Protein AF-A0A6M3KJK6-F1 (afdb_monomer)

Sequence (84 aa):
MKGKINEYGNLEFLRKGIFKQQLCPFNGDGEFSCGDWCSLFGEPVISKWMGSPSPDSENPDWNLRICQNRVLYFDEFTDERKSK

pLDDT: mean 82.02, std 14.37, range [41.5, 95.38]

Nearest PDB structures (foldseek):
  6x0k-assembly1_D  TM=3.784E-01  e=8.765E-01  Aspergillus fumigatus Af293
  6x0h-assembly1_C  TM=3.882E-01  e=1.177E+00  Aspergillus fumigatus Af293
  7jvk-assembly1_C  TM=3.903E-01  e=1.177E+00  Aspergillus fumigatus Af293
  6x0h-assembly1_B  TM=3.890E-01  e=1.780E+00  Aspergillus fumigatus Af293
  6x0k-assembly1_A  TM=3.626E-01  e=2.254E+00  Aspergillus fumigatus Af293

Organism: NCBI:txid1070528

Structure (mmCIF, N/CA/C/O backbone):
data_AF-A0A6M3KJK6-F1
#
_entry.id   AF-A0A6M3KJK6-F1
#
loop_
_atom_site.group_PDB
_atom_site.id
_atom_site.type_symbol
_atom_site.label_atom_id
_atom_site.label_alt_id
_atom_site.label_comp_id
_atom_site.label_asym_id
_atom_site.label_entity_id
_atom_site.label_seq_id
_atom_site.pdbx_PDB_ins_code
_atom_site.Cartn_x
_atom_site.Cartn_y
_atom_site.Cartn_z
_atom_site.occupancy
_atom_site.B_iso_or_equiv
_atom_site.auth_seq_id
_atom_site.auth_comp_id
_atom_site.auth_asym_id
_atom_site.auth_atom_id
_atom_site.pdbx_PDB_model_num
ATOM 1 N N . MET A 1 1 ? -11.723 -5.229 2.638 1.00 85.25 1 MET A N 1
ATOM 2 C CA . MET A 1 1 ? -10.346 -5.213 3.202 1.00 85.25 1 MET A CA 1
ATOM 3 C C . MET A 1 1 ? -9.953 -3.779 3.543 1.00 85.25 1 MET A C 1
ATOM 5 O O . MET A 1 1 ? -10.358 -2.898 2.801 1.00 85.25 1 MET A O 1
ATOM 9 N N . LYS A 1 2 ? -9.150 -3.527 4.593 1.00 91.81 2 LYS A N 1
ATOM 10 C CA . LYS A 1 2 ? -8.594 -2.182 4.853 1.00 91.81 2 LYS A CA 1
ATOM 11 C C . LYS A 1 2 ? -7.215 -2.016 4.213 1.00 91.81 2 LYS A C 1
ATOM 13 O O . LYS A 1 2 ? -6.329 -2.842 4.467 1.00 91.81 2 LYS A O 1
ATOM 18 N N . GLY A 1 3 ? -7.055 -0.981 3.397 1.00 94.12 3 GLY A N 1
ATOM 19 C CA . GLY A 1 3 ? -5.807 -0.636 2.715 1.00 94.12 3 GLY A CA 1
ATOM 20 C C . GLY A 1 3 ? -5.270 0.722 3.150 1.00 94.12 3 GLY A C 1
ATOM 21 O O . GLY A 1 3 ? -6.021 1.573 3.620 1.00 94.12 3 GLY A O 1
ATOM 22 N N . LYS A 1 4 ? -3.962 0.923 3.009 1.00 94.81 4 LYS A N 1
ATOM 23 C CA . LYS A 1 4 ? -3.317 2.201 3.295 1.00 94.81 4 LYS A CA 1
ATOM 24 C C . LYS A 1 4 ? -2.117 2.429 2.381 1.00 94.81 4 LYS A C 1
ATOM 26 O O . LYS A 1 4 ? -1.399 1.476 2.087 1.00 94.81 4 LYS A O 1
ATOM 31 N N . ILE A 1 5 ? -1.877 3.674 1.980 1.00 95.38 5 ILE A N 1
ATOM 32 C CA . ILE A 1 5 ? -0.564 4.133 1.511 1.00 95.38 5 ILE A CA 1
ATOM 33 C C . ILE A 1 5 ? 0.052 4.940 2.649 1.00 95.38 5 ILE A C 1
ATOM 35 O O . ILE A 1 5 ? -0.550 5.911 3.101 1.00 95.38 5 ILE A O 1
ATOM 39 N N . ASN A 1 6 ? 1.199 4.500 3.163 1.00 94.38 6 ASN A N 1
ATOM 40 C CA . ASN A 1 6 ? 1.864 5.193 4.264 1.00 94.38 6 ASN A CA 1
ATOM 41 C C . ASN A 1 6 ? 2.571 6.475 3.792 1.00 94.38 6 ASN A C 1
ATOM 43 O O . ASN A 1 6 ? 2.689 6.732 2.595 1.00 94.38 6 ASN A O 1
ATOM 47 N N . GLU A 1 7 ? 3.065 7.281 4.732 1.00 94.69 7 GLU A N 1
ATOM 48 C CA . GLU A 1 7 ? 3.723 8.567 4.439 1.00 94.69 7 GLU A CA 1
ATOM 49 C C . GLU A 1 7 ? 4.952 8.465 3.516 1.00 94.69 7 GLU A C 1
ATOM 51 O O . GLU A 1 7 ? 5.342 9.449 2.887 1.00 94.69 7 GLU A O 1
ATOM 56 N N . TYR A 1 8 ? 5.548 7.275 3.412 1.00 92.81 8 TYR A N 1
ATOM 57 C CA . TYR A 1 8 ? 6.676 6.979 2.529 1.00 92.81 8 TYR A CA 1
ATOM 58 C C . TYR A 1 8 ? 6.243 6.455 1.154 1.00 92.81 8 TYR A C 1
ATOM 60 O O . TYR A 1 8 ? 7.098 6.071 0.361 1.00 92.81 8 TYR A O 1
ATOM 68 N N . GLY A 1 9 ? 4.938 6.371 0.891 1.00 92.62 9 GLY A N 1
ATOM 69 C CA . GLY A 1 9 ? 4.393 5.872 -0.366 1.00 92.62 9 GLY A CA 1
ATOM 70 C C . GLY A 1 9 ? 4.269 4.350 -0.455 1.00 92.62 9 GLY A C 1
ATOM 71 O O . GLY A 1 9 ? 3.942 3.844 -1.525 1.00 92.62 9 GLY A O 1
ATOM 72 N N . ASN A 1 10 ? 4.498 3.587 0.625 1.00 93.81 10 ASN A N 1
ATOM 73 C CA . ASN A 1 10 ? 4.346 2.125 0.594 1.00 93.81 10 ASN A CA 1
ATOM 74 C C . ASN A 1 10 ? 2.882 1.707 0.767 1.00 93.81 10 ASN A C 1
ATOM 76 O O . ASN A 1 10 ? 2.171 2.231 1.623 1.00 93.81 10 ASN A O 1
ATOM 80 N N . LEU A 1 11 ? 2.478 0.665 0.044 1.00 94.06 11 LEU A N 1
ATOM 81 C CA . LEU A 1 11 ? 1.181 0.017 0.188 1.00 94.06 11 LEU A CA 1
ATOM 82 C C . LEU A 1 11 ? 1.167 -0.963 1.364 1.00 94.06 11 LEU A C 1
ATOM 84 O O . LEU A 1 11 ? 1.986 -1.880 1.443 1.00 94.06 11 LEU A O 1
ATOM 88 N N . GLU A 1 12 ? 0.174 -0.831 2.236 1.00 95.31 12 GLU A N 1
ATOM 89 C CA . GLU A 1 1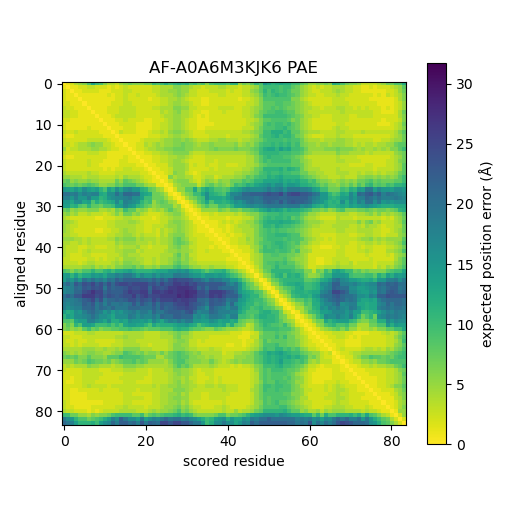2 ? -0.038 -1.674 3.408 1.00 95.31 12 GLU A CA 1
ATOM 90 C C . GLU A 1 12 ? -1.473 -2.208 3.459 1.00 95.31 12 GLU A C 1
ATOM 92 O O . GLU A 1 12 ? -2.431 -1.497 3.156 1.00 95.31 12 GLU A O 1
ATOM 97 N N . PHE A 1 13 ? -1.644 -3.461 3.895 1.00 94.00 13 PHE A N 1
ATOM 98 C CA . PHE A 1 13 ? -2.965 -4.051 4.151 1.00 94.00 13 PHE A CA 1
ATOM 99 C C . PHE A 1 13 ? -3.098 -4.461 5.606 1.00 94.00 13 PHE A C 1
ATOM 101 O O . PHE A 1 13 ? -2.177 -5.057 6.173 1.00 94.00 13 PHE A O 1
ATOM 108 N N . LEU A 1 14 ? -4.279 -4.258 6.183 1.00 94.00 14 LEU A N 1
ATOM 109 C CA . LEU A 1 14 ? -4.585 -4.797 7.501 1.00 94.00 14 LEU A CA 1
ATOM 110 C C . LEU A 1 14 ? -4.731 -6.325 7.421 1.00 94.00 14 LEU A C 1
ATOM 112 O O . LEU A 1 14 ? -5.664 -6.851 6.812 1.00 94.00 14 LEU A O 1
ATOM 116 N N . ARG A 1 15 ? -3.816 -7.058 8.063 1.00 90.62 15 ARG A N 1
ATOM 117 C CA . ARG A 1 15 ? -3.863 -8.522 8.190 1.00 90.62 15 ARG A CA 1
ATOM 118 C C . ARG A 1 15 ? -3.656 -8.923 9.643 1.00 90.62 15 ARG A C 1
ATOM 120 O O . ARG A 1 15 ? -2.626 -8.610 1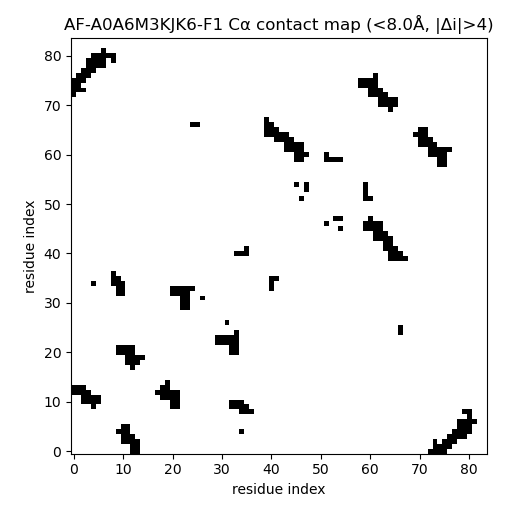0.231 1.00 90.62 15 ARG A O 1
ATOM 127 N N . LYS A 1 16 ? -4.611 -9.671 10.207 1.00 91.50 16 LYS A N 1
ATOM 128 C CA . LYS A 1 16 ? -4.591 -10.106 11.619 1.00 91.50 16 LYS A CA 1
ATOM 129 C C . LYS A 1 16 ? -4.404 -8.931 12.601 1.00 91.50 16 LYS A C 1
ATOM 131 O O . LYS A 1 16 ? -3.632 -9.034 13.545 1.00 91.50 16 LYS A O 1
ATOM 136 N N . GLY A 1 17 ? -5.077 -7.807 12.339 1.00 91.81 17 GLY A N 1
ATO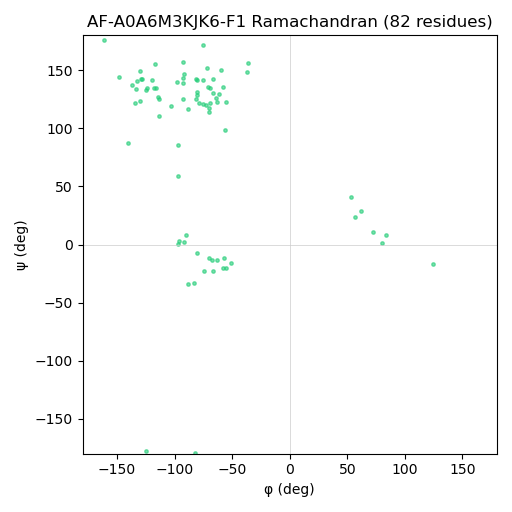M 137 C CA . GLY A 1 17 ? -5.045 -6.614 13.195 1.00 91.81 17 GLY A CA 1
ATOM 138 C C . GLY A 1 17 ? -3.815 -5.712 13.040 1.00 91.81 17 GLY A C 1
ATOM 139 O O . GLY A 1 17 ? -3.738 -4.701 13.723 1.00 91.81 17 GLY A O 1
ATOM 140 N N . ILE A 1 18 ? -2.876 -6.038 12.145 1.00 93.75 18 ILE A N 1
ATOM 141 C CA . ILE A 1 18 ? -1.652 -5.253 11.923 1.00 93.75 18 ILE A CA 1
ATOM 142 C C . ILE A 1 18 ? -1.567 -4.854 10.450 1.00 93.75 18 ILE A C 1
ATOM 144 O O . ILE A 1 18 ? -1.801 -5.687 9.568 1.00 93.75 18 ILE A O 1
ATOM 148 N N . PHE A 1 19 ? -1.241 -3.590 10.175 1.00 93.50 19 PHE A N 1
ATOM 149 C CA . PHE A 1 19 ? -0.919 -3.150 8.821 1.00 93.50 19 PHE A CA 1
ATOM 150 C C . PHE A 1 19 ? 0.413 -3.756 8.393 1.00 93.50 19 PHE A C 1
ATOM 152 O O . PHE A 1 19 ? 1.431 -3.616 9.066 1.00 93.50 19 PHE A O 1
ATOM 159 N N . LYS A 1 20 ? 0.382 -4.499 7.290 1.00 93.75 20 LYS A N 1
ATOM 160 C CA . LYS A 1 20 ? 1.559 -5.144 6.720 1.00 93.75 20 LYS A CA 1
ATOM 161 C C . LYS A 1 20 ? 1.881 -4.533 5.375 1.00 93.75 20 LYS A C 1
ATOM 163 O O . LYS A 1 20 ? 1.040 -4.570 4.474 1.00 93.75 20 LYS A O 1
ATOM 168 N N . GLN A 1 21 ? 3.117 -4.075 5.238 1.00 93.06 21 GLN A N 1
ATOM 169 C CA . GLN A 1 21 ? 3.682 -3.632 3.974 1.00 93.06 21 GLN A CA 1
ATOM 170 C C . GLN A 1 21 ? 3.634 -4.745 2.934 1.00 93.06 21 GLN A C 1
ATOM 172 O O . GLN A 1 21 ? 3.909 -5.914 3.220 1.00 93.06 21 GLN A O 1
ATOM 177 N N . GLN A 1 22 ? 3.222 -4.373 1.731 1.00 91.06 22 GLN A N 1
ATOM 178 C CA . GLN A 1 22 ? 3.160 -5.262 0.590 1.00 91.06 22 GLN A CA 1
ATOM 179 C C . GLN A 1 22 ? 4.449 -5.166 -0.202 1.00 91.06 22 GLN A C 1
ATOM 181 O O . GLN A 1 22 ? 5.003 -4.088 -0.402 1.00 91.06 22 GLN A O 1
ATOM 186 N N . LEU A 1 23 ? 4.914 -6.320 -0.653 1.00 89.50 23 LEU A N 1
ATOM 187 C CA . LEU A 1 23 ? 6.134 -6.440 -1.434 1.00 89.50 23 LEU A CA 1
ATOM 188 C C . LEU A 1 23 ? 5.805 -6.379 -2.924 1.00 89.50 23 LEU A C 1
ATOM 190 O O . LEU A 1 23 ? 4.674 -6.644 -3.346 1.00 89.50 23 LEU A O 1
ATOM 194 N N . CYS A 1 24 ? 6.799 -6.010 -3.722 1.00 85.69 24 CYS A N 1
ATOM 195 C CA . CYS A 1 24 ? 6.680 -5.942 -5.164 1.00 85.69 24 CYS A CA 1
ATOM 196 C C . CYS A 1 24 ? 6.411 -7.348 -5.730 1.00 85.69 24 CYS A C 1
ATOM 198 O O . CYS A 1 24 ? 7.235 -8.243 -5.549 1.00 85.69 24 CYS A O 1
ATOM 200 N N . PRO A 1 25 ? 5.307 -7.569 -6.468 1.00 76.38 25 PRO A N 1
ATOM 201 C CA . PRO A 1 25 ? 4.987 -8.887 -7.016 1.00 76.38 25 PRO A CA 1
ATOM 202 C C . PRO A 1 25 ? 5.928 -9.330 -8.151 1.00 76.38 25 PRO A C 1
ATOM 204 O O . PRO A 1 25 ? 5.860 -10.485 -8.562 1.00 76.38 25 PRO A O 1
ATOM 207 N N . PHE A 1 26 ? 6.763 -8.430 -8.686 1.00 74.81 26 PHE A N 1
ATOM 208 C CA . PHE A 1 26 ? 7.764 -8.754 -9.710 1.00 74.81 26 PHE A CA 1
ATOM 209 C C . PHE A 1 26 ? 9.103 -9.201 -9.121 1.00 74.81 26 PHE A C 1
ATOM 211 O O . PHE A 1 26 ? 9.746 -10.076 -9.692 1.00 74.81 26 PHE A O 1
ATOM 218 N N . ASN A 1 27 ? 9.498 -8.642 -7.976 1.00 68.56 27 ASN A N 1
ATOM 219 C CA . ASN A 1 27 ? 10.731 -9.019 -7.295 1.00 68.56 27 ASN A CA 1
ATOM 220 C C . ASN A 1 27 ? 10.363 -10.025 -6.206 1.00 68.56 27 ASN A C 1
ATOM 222 O O . ASN A 1 27 ? 10.099 -9.657 -5.061 1.00 68.56 27 ASN A O 1
ATOM 226 N N . GLY A 1 28 ? 10.288 -11.300 -6.602 1.00 56.97 28 GLY A N 1
ATOM 227 C CA . GLY A 1 28 ? 9.906 -12.427 -5.742 1.00 56.97 28 GLY A CA 1
ATOM 228 C C . GLY A 1 28 ? 10.773 -12.604 -4.489 1.00 56.97 28 GLY A C 1
ATOM 229 O O . GLY A 1 28 ? 10.369 -13.322 -3.579 1.00 56.97 28 GLY A O 1
ATOM 230 N N . ASP A 1 29 ? 11.903 -11.902 -4.415 1.00 63.44 29 ASP A N 1
ATOM 231 C CA . ASP A 1 29 ? 12.831 -11.907 -3.283 1.00 63.44 29 ASP A CA 1
ATOM 232 C C . ASP A 1 29 ? 12.384 -10.991 -2.129 1.00 63.44 29 ASP A C 1
ATOM 234 O O . ASP A 1 29 ? 12.976 -11.003 -1.054 1.00 63.44 29 ASP A O 1
ATOM 238 N N . GLY A 1 30 ? 11.319 -10.199 -2.317 1.00 62.75 30 GLY A N 1
ATOM 239 C CA . GLY A 1 30 ? 10.737 -9.389 -1.245 1.00 62.75 30 GLY A CA 1
ATOM 240 C C . GLY A 1 30 ? 11.574 -8.179 -0.819 1.00 62.75 30 GLY A C 1
ATOM 241 O O . GLY A 1 30 ? 11.267 -7.542 0.183 1.00 62.75 30 GLY A O 1
ATOM 242 N N . GLU A 1 31 ? 12.611 -7.852 -1.585 1.00 67.12 31 GLU A N 1
ATOM 243 C CA . GLU A 1 31 ? 13.562 -6.781 -1.277 1.00 67.12 31 GLU A CA 1
ATOM 244 C C . GLU A 1 31 ? 12.973 -5.377 -1.502 1.00 67.12 31 GLU A C 1
ATOM 246 O O . GLU A 1 31 ? 13.402 -4.404 -0.889 1.00 67.12 31 GLU A O 1
ATOM 251 N N . PHE A 1 32 ? 11.936 -5.274 -2.340 1.00 80.56 32 PHE A N 1
ATOM 252 C CA . PHE A 1 32 ? 11.291 -4.008 -2.677 1.00 80.56 32 PHE A CA 1
ATOM 253 C C . PHE A 1 32 ? 9.830 -3.989 -2.253 1.00 80.56 32 PHE A C 1
ATOM 255 O O . PHE A 1 32 ? 9.068 -4.915 -2.544 1.00 80.56 32 PHE A O 1
ATOM 262 N N . SER A 1 33 ? 9.416 -2.892 -1.631 1.00 88.50 33 SER A N 1
ATOM 263 C CA . SER A 1 33 ? 8.014 -2.622 -1.334 1.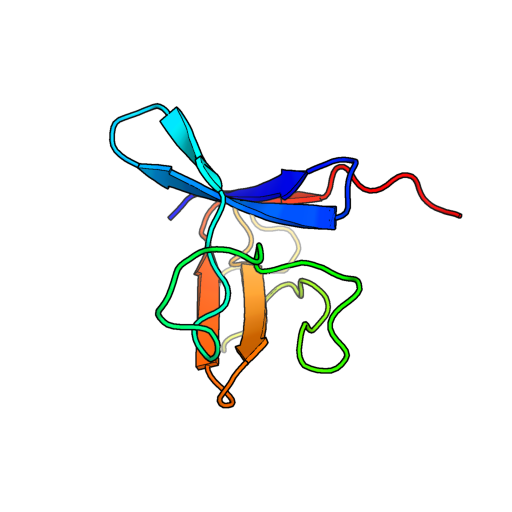00 88.50 33 SER A CA 1
ATOM 264 C C . SER A 1 33 ? 7.231 -2.270 -2.595 1.00 88.50 33 SER A C 1
ATOM 266 O O . SER A 1 33 ? 7.762 -1.702 -3.550 1.00 88.50 33 SER A O 1
ATOM 268 N N . CYS A 1 34 ? 5.937 -2.572 -2.586 1.00 91.19 34 CYS A N 1
ATOM 269 C CA . CYS A 1 34 ? 4.995 -1.997 -3.532 1.00 91.19 34 CYS A CA 1
ATOM 270 C C . CYS A 1 34 ? 4.655 -0.577 -3.064 1.00 91.19 34 CYS A C 1
ATOM 272 O O . CYS A 1 34 ? 4.179 -0.412 -1.942 1.00 91.19 34 CYS A O 1
ATOM 274 N N . GLY A 1 35 ? 4.906 0.428 -3.900 1.00 90.88 35 GLY A N 1
ATOM 275 C CA . GLY A 1 35 ? 4.675 1.821 -3.534 1.00 90.88 35 GLY A CA 1
ATOM 276 C C . GLY A 1 35 ? 4.583 2.773 -4.721 1.00 90.88 35 GLY A C 1
ATOM 277 O O . GLY A 1 35 ? 4.767 2.366 -5.870 1.00 90.88 35 GLY A O 1
ATOM 278 N N . ASP A 1 36 ? 4.288 4.032 -4.414 1.00 90.62 36 ASP A N 1
ATOM 279 C CA . ASP A 1 36 ? 3.927 5.100 -5.354 1.00 90.62 36 ASP A CA 1
ATOM 280 C C . ASP A 1 36 ? 5.050 5.534 -6.311 1.00 90.62 36 ASP A C 1
ATOM 282 O O . ASP A 1 36 ? 4.784 6.016 -7.409 1.00 90.62 36 ASP A O 1
ATOM 286 N N . TRP A 1 37 ? 6.313 5.300 -5.953 1.00 89.06 37 TRP A N 1
ATOM 287 C CA . TRP A 1 37 ? 7.460 5.518 -6.840 1.00 89.06 37 TRP A CA 1
ATOM 288 C C . TRP A 1 37 ? 7.492 4.548 -8.031 1.00 89.06 37 TRP A C 1
ATOM 290 O O . TRP A 1 37 ? 8.267 4.740 -8.970 1.00 89.06 37 TRP A O 1
ATOM 300 N N . CYS A 1 38 ? 6.696 3.475 -8.008 1.00 88.38 38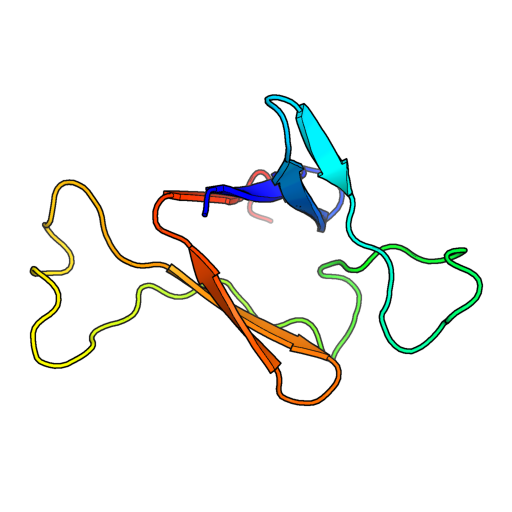 CYS A N 1
ATOM 301 C CA . CYS A 1 38 ? 6.599 2.538 -9.116 1.00 88.38 38 CYS A CA 1
ATOM 302 C C . CYS A 1 38 ? 5.650 3.081 -10.190 1.00 88.38 38 CYS A C 1
ATOM 304 O O . CYS A 1 38 ? 4.475 3.298 -9.933 1.00 88.38 38 CYS A O 1
ATOM 306 N N . SER A 1 39 ? 6.105 3.188 -11.441 1.00 88.06 39 SER A N 1
ATOM 307 C CA . SER A 1 39 ? 5.264 3.664 -12.558 1.00 88.06 39 SER A CA 1
ATOM 308 C C . SER A 1 39 ? 4.052 2.774 -12.872 1.00 88.06 39 SER A C 1
ATOM 310 O O . SER A 1 39 ? 3.181 3.163 -13.643 1.00 88.06 39 SER A O 1
ATOM 312 N N . LEU A 1 40 ? 4.013 1.558 -12.319 1.00 88.81 40 LEU A N 1
ATOM 313 C CA . LEU A 1 40 ? 2.892 0.619 -12.436 1.00 88.81 40 LEU A CA 1
ATOM 314 C C . LEU A 1 40 ? 1.945 0.682 -11.226 1.00 88.81 40 LEU A C 1
ATOM 316 O O . LEU A 1 40 ? 0.980 -0.083 -11.162 1.00 88.81 40 LEU A O 1
ATOM 320 N N . PHE A 1 41 ? 2.240 1.550 -10.261 1.00 90.31 41 PHE A N 1
ATOM 321 C CA . PHE A 1 41 ? 1.386 1.866 -9.133 1.00 90.31 41 PHE A CA 1
ATOM 322 C C . PHE A 1 41 ? 0.447 3.001 -9.538 1.00 90.31 41 PHE A C 1
ATOM 324 O O . PHE A 1 41 ? 0.886 4.082 -9.919 1.00 90.31 41 PHE A O 1
ATOM 331 N N . GLY A 1 42 ? -0.852 2.719 -9.543 1.00 90.44 42 GLY A N 1
ATOM 332 C CA . GLY A 1 42 ? -1.877 3.710 -9.838 1.00 90.44 42 GLY A CA 1
ATOM 333 C C . GLY A 1 42 ? -2.222 4.562 -8.623 1.00 90.44 42 GLY A C 1
ATOM 334 O O . GLY A 1 42 ? -1.715 4.359 -7.527 1.00 90.44 42 GLY A O 1
ATOM 335 N N . GLU A 1 43 ? -3.155 5.482 -8.818 1.00 92.25 43 GLU A N 1
ATOM 336 C CA . GLU A 1 43 ? -3.730 6.273 -7.734 1.00 92.25 43 GLU A CA 1
ATOM 337 C C . GLU A 1 43 ? -4.987 5.584 -7.175 1.00 92.25 43 GLU A C 1
ATOM 339 O O . GLU A 1 43 ? -5.708 4.918 -7.934 1.00 92.25 43 GLU A O 1
ATOM 344 N N . PRO A 1 44 ? -5.263 5.703 -5.864 1.00 90.12 44 PRO A N 1
ATOM 345 C CA . PRO A 1 44 ? -6.489 5.185 -5.279 1.00 90.12 44 PRO A CA 1
ATOM 346 C C . PRO A 1 44 ? -7.688 5.977 -5.807 1.00 90.12 44 PRO A C 1
ATOM 348 O O . PRO A 1 44 ? -7.711 7.206 -5.782 1.00 90.12 44 PRO A O 1
ATOM 351 N N . VAL A 1 45 ? -8.710 5.270 -6.283 1.00 89.75 45 VAL A N 1
ATOM 352 C CA . VAL A 1 45 ? -9.927 5.880 -6.820 1.00 89.75 45 VAL A CA 1
ATOM 353 C C . VAL A 1 45 ? -11.163 5.286 -6.163 1.00 89.75 45 VAL A C 1
ATOM 355 O O . VAL A 1 45 ? -11.248 4.081 -5.919 1.00 89.75 45 VAL A O 1
ATOM 358 N N . ILE A 1 46 ? -12.157 6.133 -5.917 1.00 85.56 46 ILE A N 1
ATOM 359 C CA . ILE A 1 46 ? -13.466 5.689 -5.441 1.00 85.56 46 ILE A CA 1
ATOM 360 C C . ILE A 1 46 ? -14.185 5.010 -6.608 1.00 85.56 46 ILE A C 1
ATOM 362 O O . ILE A 1 46 ? -14.396 5.598 -7.674 1.00 85.56 46 ILE A O 1
ATOM 366 N N . SER A 1 47 ? -14.524 3.740 -6.425 1.00 72.00 47 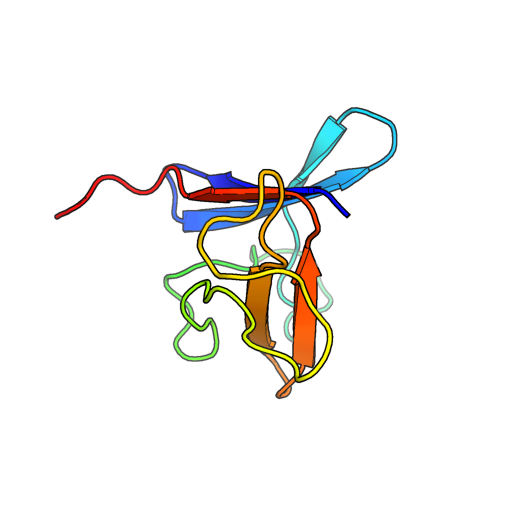SER A N 1
ATOM 367 C CA . SER A 1 47 ? -15.200 2.932 -7.425 1.00 72.00 47 SER A CA 1
ATOM 368 C C . SER A 1 47 ? -16.679 3.331 -7.495 1.00 72.00 47 SER A C 1
ATOM 370 O O . SER A 1 47 ? -17.404 3.265 -6.510 1.00 72.00 47 SER A O 1
ATOM 372 N N . LYS A 1 48 ? -17.134 3.768 -8.675 1.00 63.88 48 LYS A N 1
ATOM 373 C CA . LYS A 1 48 ? -18.553 4.019 -8.978 1.00 63.88 48 LYS A CA 1
ATOM 374 C C . LYS A 1 48 ? -19.137 2.806 -9.700 1.00 63.88 48 LYS A C 1
ATOM 376 O O . LYS A 1 48 ? -19.524 2.911 -10.863 1.00 63.88 48 LYS A O 1
ATOM 381 N N . TRP A 1 49 ? -19.101 1.622 -9.094 1.00 54.38 49 TRP A N 1
ATOM 382 C CA . TRP A 1 49 ? -19.769 0.477 -9.717 1.00 54.38 49 TRP A CA 1
ATOM 383 C C . TRP A 1 49 ? -21.288 0.662 -9.624 1.00 54.38 49 TRP A C 1
ATOM 385 O O . TRP A 1 49 ? -21.801 1.094 -8.594 1.00 54.38 49 TRP A O 1
ATOM 395 N N . MET A 1 50 ? -22.005 0.388 -10.722 1.00 41.50 50 MET A N 1
ATOM 396 C CA . MET A 1 50 ? -23.472 0.429 -10.788 1.00 41.50 50 MET A CA 1
ATOM 397 C C . MET A 1 50 ? -24.052 -0.503 -9.713 1.00 41.50 50 MET A C 1
ATOM 399 O O . MET A 1 50 ? -24.091 -1.714 -9.906 1.00 41.50 50 MET A O 1
ATOM 403 N N . GLY A 1 51 ? -24.461 0.060 -8.576 1.00 52.75 51 GLY A N 1
ATOM 404 C CA . GLY A 1 51 ? -24.996 -0.684 -7.432 1.00 52.75 51 GLY A CA 1
ATOM 405 C C . GLY A 1 51 ? -24.264 -0.445 -6.109 1.00 52.75 51 GLY A C 1
ATOM 406 O O . GLY A 1 51 ? -24.849 -0.727 -5.067 1.00 52.75 51 GLY A O 1
ATOM 407 N N . SER A 1 52 ? -23.049 0.116 -6.125 1.00 54.00 52 SER A N 1
ATOM 408 C CA . SER A 1 52 ? -22.409 0.628 -4.907 1.00 54.00 52 SER A CA 1
ATOM 409 C C . SER A 1 52 ? -23.059 1.963 -4.515 1.00 54.00 52 SER A C 1
ATOM 411 O O . SER A 1 52 ? -23.423 2.753 -5.396 1.00 54.00 52 SER A O 1
ATOM 413 N N . PRO A 1 53 ? -23.264 2.215 -3.211 1.00 49.31 53 PRO A N 1
ATOM 414 C CA . PRO A 1 53 ? -23.893 3.438 -2.732 1.00 49.31 53 PRO A CA 1
ATOM 415 C C . PRO A 1 53 ? -23.071 4.658 -3.184 1.00 49.31 53 PRO A C 1
ATOM 417 O O . PRO A 1 53 ? -21.870 4.550 -3.418 1.00 49.31 53 PRO A O 1
ATOM 420 N N . SER A 1 54 ? -23.758 5.788 -3.386 1.00 54.19 54 SER A N 1
ATOM 421 C CA . SER A 1 54 ? -23.240 7.082 -3.875 1.00 54.19 54 SER A CA 1
ATOM 422 C C . SER A 1 54 ? -21.818 7.409 -3.365 1.00 54.19 54 SER A C 1
ATOM 424 O O . SER A 1 54 ? -21.461 6.962 -2.281 1.00 54.19 54 SER A O 1
ATOM 426 N N . PRO A 1 55 ? -21.009 8.256 -4.034 1.00 53.94 55 PRO A N 1
ATOM 427 C CA . PRO A 1 55 ? -19.792 8.826 -3.428 1.00 53.94 55 PRO A CA 1
ATOM 428 C C . PRO A 1 55 ? -20.014 9.473 -2.042 1.00 53.94 55 PRO A C 1
ATOM 430 O O . PRO A 1 55 ? -19.052 9.674 -1.311 1.00 53.94 55 PRO A O 1
ATOM 433 N N . ASP A 1 56 ? -21.271 9.752 -1.685 1.00 56.34 56 ASP A N 1
ATOM 434 C CA . ASP A 1 56 ? -21.742 10.239 -0.382 1.00 56.34 56 ASP A CA 1
ATOM 435 C C . ASP A 1 56 ? -22.112 9.110 0.608 1.00 56.34 56 ASP A C 1
ATOM 437 O O . ASP A 1 56 ? -22.724 9.358 1.646 1.00 56.34 56 ASP A O 1
ATOM 441 N N . SER A 1 57 ? -21.817 7.852 0.275 1.00 60.66 57 SER A N 1
ATOM 442 C CA . SER A 1 57 ? -21.995 6.715 1.173 1.00 60.66 57 SER A CA 1
ATOM 443 C C . SER A 1 57 ? -21.041 6.827 2.351 1.00 60.66 57 SER A C 1
ATOM 445 O O . SER A 1 57 ? -19.878 7.182 2.175 1.00 60.66 57 SER A O 1
ATOM 447 N N . GLU A 1 58 ? -21.503 6.433 3.537 1.00 60.28 58 GLU A N 1
ATOM 448 C CA . GLU A 1 58 ? -20.649 6.336 4.724 1.00 60.28 58 GLU A CA 1
ATOM 449 C C . GLU A 1 58 ? -19.422 5.430 4.513 1.00 60.28 58 GLU A C 1
ATOM 451 O O . GLU A 1 58 ? -18.448 5.587 5.239 1.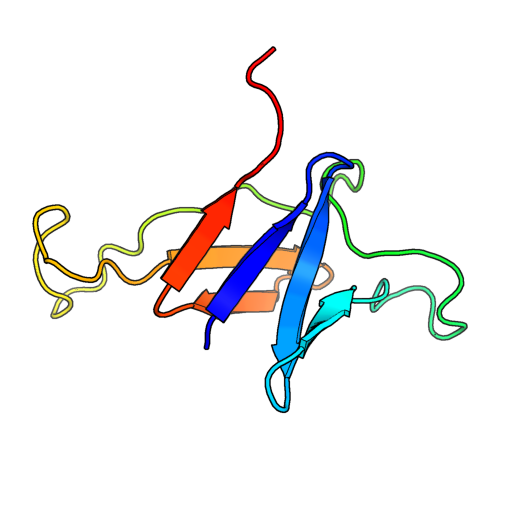00 60.28 58 GLU A O 1
ATOM 456 N N . ASN A 1 59 ? -19.428 4.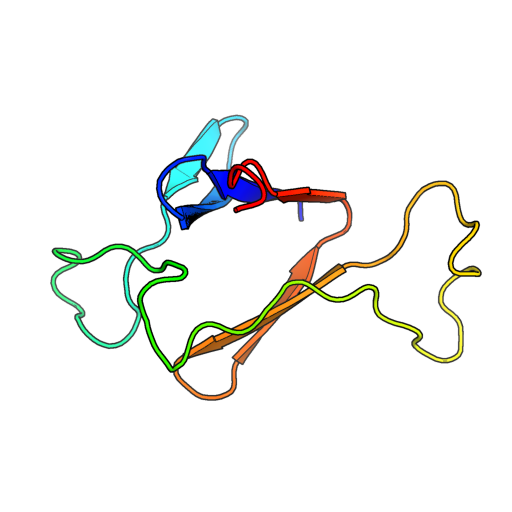526 3.519 1.00 62.31 59 ASN A N 1
ATOM 457 C CA . ASN A 1 59 ? -18.283 3.672 3.188 1.00 62.31 59 ASN A CA 1
ATOM 458 C C . ASN A 1 59 ? -18.114 3.519 1.663 1.00 62.31 59 ASN A C 1
ATOM 460 O O . ASN A 1 59 ? -18.671 2.587 1.078 1.00 62.31 59 ASN A O 1
ATOM 464 N N . PRO A 1 60 ? -17.386 4.429 0.991 1.00 70.19 60 PRO A N 1
ATOM 465 C CA . PRO A 1 60 ? -17.109 4.298 -0.434 1.00 70.19 60 PRO A CA 1
ATOM 466 C C . PRO A 1 60 ? -16.144 3.135 -0.706 1.00 70.19 60 PRO A C 1
ATOM 468 O O . PRO A 1 60 ? -15.097 3.029 -0.071 1.00 70.19 60 PRO A O 1
ATOM 471 N N . ASP A 1 61 ? -16.454 2.307 -1.708 1.00 81.50 61 ASP A N 1
ATOM 472 C CA . ASP A 1 61 ? -15.550 1.251 -2.176 1.00 81.50 61 ASP A CA 1
ATOM 473 C C . ASP A 1 61 ? -14.345 1.873 -2.895 1.00 81.50 61 ASP A C 1
ATOM 475 O O . ASP A 1 61 ? -14.485 2.504 -3.948 1.00 81.50 61 ASP A O 1
ATOM 479 N N . TRP A 1 62 ? -13.140 1.664 -2.376 1.00 88.69 62 TRP A N 1
ATOM 480 C CA . TRP A 1 62 ? -11.902 2.128 -2.998 1.00 88.69 62 TRP A CA 1
ATOM 481 C C . TRP A 1 62 ? -11.310 1.053 -3.893 1.00 88.69 62 TRP A C 1
ATOM 483 O O . TRP A 1 62 ? -11.321 -0.134 -3.565 1.00 88.69 62 TRP A O 1
ATOM 493 N N . ASN A 1 63 ? -10.720 1.462 -5.012 1.00 90.62 63 ASN A N 1
ATOM 494 C CA . ASN A 1 63 ? -9.875 0.580 -5.795 1.00 90.62 63 ASN A CA 1
ATOM 495 C C . ASN A 1 63 ? -8.531 1.218 -6.133 1.00 90.62 63 ASN A C 1
ATOM 497 O O . ASN A 1 63 ? -8.411 2.431 -6.278 1.00 90.62 63 ASN A O 1
ATOM 501 N N . LEU A 1 64 ? -7.518 0.368 -6.245 1.00 90.69 64 LEU A N 1
ATOM 502 C CA . LEU A 1 64 ? -6.153 0.751 -6.568 1.00 90.69 64 LEU A CA 1
ATOM 503 C C . LEU A 1 64 ? -5.620 -0.208 -7.622 1.00 90.69 64 LEU A C 1
ATOM 505 O O . LEU A 1 64 ? -5.568 -1.425 -7.407 1.00 90.69 64 LEU A O 1
ATOM 509 N N . ARG A 1 65 ? -5.204 0.334 -8.765 1.00 91.00 65 ARG A N 1
ATOM 510 C CA . ARG A 1 65 ? -4.493 -0.453 -9.771 1.00 91.00 65 ARG A CA 1
ATOM 511 C C . ARG A 1 65 ? -3.031 -0.584 -9.361 1.00 91.00 65 ARG A C 1
ATOM 513 O O . ARG A 1 65 ? -2.383 0.410 -9.060 1.00 91.00 65 ARG A O 1
ATOM 520 N N . ILE A 1 66 ? -2.517 -1.804 -9.393 1.00 88.75 66 ILE A N 1
ATOM 521 C CA . ILE A 1 66 ? -1.107 -2.104 -9.145 1.00 88.75 66 ILE A CA 1
ATOM 522 C C . ILE A 1 66 ? -0.513 -2.885 -10.327 1.00 88.75 66 ILE A C 1
ATOM 524 O O . ILE A 1 66 ? -1.185 -3.187 -11.320 1.00 88.75 66 ILE A O 1
ATOM 528 N N . CYS A 1 67 ? 0.760 -3.253 -10.186 1.00 85.69 67 CYS A N 1
ATOM 529 C CA . CYS A 1 67 ? 1.513 -4.138 -11.068 1.00 85.69 67 CYS A CA 1
ATOM 530 C C . CYS A 1 67 ? 0.699 -5.316 -11.641 1.00 85.69 67 CYS A C 1
ATOM 532 O O . CYS A 1 67 ? -0.174 -5.886 -10.985 1.00 85.69 67 CYS A O 1
ATOM 534 N N . GLN A 1 68 ? 1.057 -5.734 -12.863 1.00 81.56 68 GLN A N 1
ATOM 535 C CA . GLN A 1 68 ? 0.418 -6.844 -13.594 1.00 81.56 68 GLN A CA 1
ATOM 536 C C . GLN A 1 68 ? -1.071 -6.619 -13.897 1.00 81.56 68 GLN A C 1
ATOM 538 O O . GLN A 1 68 ? -1.836 -7.576 -13.997 1.00 81.56 68 GLN A O 1
ATOM 543 N N . ASN A 1 69 ? -1.486 -5.355 -14.038 1.00 80.56 69 ASN A N 1
ATOM 544 C CA . ASN A 1 69 ? -2.873 -4.974 -14.311 1.00 80.56 69 ASN A CA 1
ATOM 545 C C . ASN A 1 69 ? -3.868 -5.502 -13.258 1.00 80.56 69 ASN A C 1
ATOM 547 O O . ASN A 1 69 ? -5.053 -5.678 -13.545 1.00 80.56 69 ASN A O 1
ATOM 551 N N . ARG A 1 70 ? -3.383 -5.776 -12.040 1.00 86.12 70 ARG A N 1
ATOM 552 C CA . ARG A 1 70 ? -4.222 -6.214 -10.927 1.00 86.12 70 ARG A CA 1
ATOM 553 C C . ARG A 1 70 ? -4.891 -4.997 -10.308 1.00 86.12 70 ARG A C 1
ATOM 555 O O . ARG A 1 70 ? -4.276 -3.940 -10.170 1.00 86.12 70 ARG A O 1
ATOM 562 N N . VAL A 1 71 ? -6.144 -5.166 -9.912 1.00 89.50 71 VAL A N 1
ATOM 563 C CA . VAL A 1 71 ? -6.907 -4.153 -9.184 1.00 89.50 71 VAL A CA 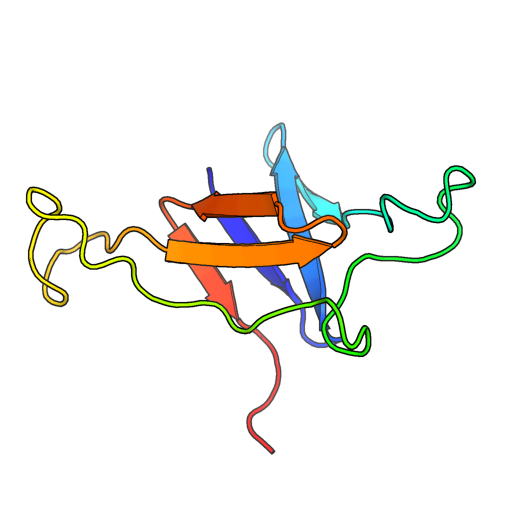1
ATOM 564 C C . VAL A 1 71 ? -7.198 -4.702 -7.799 1.00 89.50 71 VAL A C 1
ATOM 566 O O . VAL A 1 71 ? -7.676 -5.826 -7.654 1.00 89.50 71 VAL A O 1
ATOM 569 N N . LEU A 1 72 ? -6.850 -3.918 -6.789 1.00 89.50 72 LEU A N 1
ATOM 570 C CA . LEU A 1 72 ? -7.163 -4.194 -5.398 1.00 89.50 72 LEU A CA 1
ATOM 571 C C . LEU A 1 72 ? -8.401 -3.401 -5.012 1.00 89.50 72 LEU A C 1
ATOM 573 O O . LEU A 1 72 ? -8.522 -2.245 -5.407 1.00 89.50 72 LEU A O 1
ATOM 577 N N . TYR A 1 73 ? -9.283 -4.023 -4.238 1.00 89.69 73 TYR A N 1
ATOM 578 C CA . TYR A 1 73 ? -10.516 -3.418 -3.747 1.00 89.69 73 TYR A CA 1
ATOM 579 C C . TYR A 1 73 ? -10.467 -3.337 -2.223 1.00 89.69 73 TYR A C 1
ATOM 581 O O . TYR A 1 73 ? -10.065 -4.299 -1.556 1.00 89.69 73 TYR A O 1
ATOM 589 N N . PHE A 1 74 ? -10.859 -2.189 -1.683 1.00 89.44 74 PHE A N 1
ATOM 590 C CA . PHE A 1 74 ? -10.831 -1.894 -0.259 1.00 89.44 74 PHE A CA 1
ATOM 591 C C . PHE A 1 74 ? -12.156 -1.290 0.191 1.00 89.44 74 PHE A C 1
ATOM 593 O O . PHE A 1 74 ? -12.718 -0.448 -0.500 1.00 89.44 74 PHE A O 1
ATOM 600 N N . ASP A 1 75 ? -12.594 -1.692 1.380 1.00 87.50 75 ASP A N 1
ATOM 601 C CA . ASP A 1 75 ? -13.810 -1.161 2.010 1.00 87.50 75 ASP A CA 1
ATOM 602 C C . ASP A 1 75 ? -13.470 0.158 2.724 1.00 87.50 75 ASP A C 1
ATOM 604 O O . ASP A 1 75 ? -14.267 1.082 2.789 1.00 87.50 75 ASP A O 1
ATOM 608 N N . GLU A 1 76 ? -12.242 0.246 3.244 1.00 88.94 76 GLU A N 1
ATOM 609 C CA . GLU A 1 76 ? -11.672 1.437 3.863 1.00 88.94 76 GLU A CA 1
ATOM 610 C C . GLU A 1 76 ? -10.260 1.634 3.312 1.00 88.94 76 GLU A C 1
ATOM 612 O O . GLU A 1 76 ? -9.465 0.683 3.258 1.00 88.94 76 GLU A O 1
ATOM 617 N N . PHE A 1 77 ? -9.939 2.864 2.920 1.00 91.81 77 PHE A N 1
ATOM 618 C CA . PHE A 1 77 ? -8.626 3.212 2.397 1.00 91.81 77 PHE A CA 1
ATOM 619 C C . PHE A 1 77 ? -8.134 4.537 2.972 1.00 91.81 77 PHE A C 1
ATOM 621 O O . PHE A 1 77 ? -8.891 5.500 3.069 1.00 91.81 77 PHE A O 1
ATOM 628 N N . THR A 1 78 ? -6.859 4.591 3.350 1.00 93.19 78 THR A N 1
ATOM 629 C CA . THR A 1 78 ? -6.211 5.813 3.842 1.00 93.19 78 THR A CA 1
ATOM 630 C C . THR A 1 78 ? -4.967 6.110 3.020 1.00 93.19 78 THR A C 1
ATOM 632 O O . THR A 1 78 ? -4.146 5.228 2.789 1.00 93.19 78 THR A O 1
ATOM 635 N N . ASP A 1 79 ? -4.812 7.358 2.597 1.00 92.88 79 ASP A N 1
ATOM 636 C CA . ASP A 1 79 ? -3.608 7.839 1.927 1.00 92.88 79 ASP A CA 1
ATOM 637 C C . ASP A 1 79 ? -2.917 8.868 2.827 1.00 92.88 79 ASP A C 1
ATOM 639 O O . ASP A 1 79 ? -3.460 9.939 3.086 1.00 92.88 79 ASP A O 1
ATOM 643 N N . GLU A 1 80 ? -1.754 8.505 3.367 1.00 94.62 80 GLU A N 1
ATOM 644 C CA . GLU A 1 80 ? -0.970 9.335 4.290 1.00 94.62 80 GLU A CA 1
ATOM 645 C C . GLU A 1 80 ? 0.137 10.125 3.579 1.00 94.62 80 GLU A C 1
ATOM 647 O O . GLU A 1 80 ? 0.929 10.810 4.233 1.00 94.62 80 GLU A O 1
ATOM 652 N N . ARG A 1 81 ? 0.230 10.040 2.245 1.00 92.06 81 ARG A N 1
ATOM 653 C CA . ARG A 1 81 ? 1.198 10.836 1.485 1.00 92.06 81 ARG A CA 1
ATOM 654 C C . ARG A 1 81 ? 0.895 12.317 1.701 1.00 92.06 81 ARG A C 1
ATOM 656 O O . ARG A 1 81 ? -0.236 12.772 1.531 1.00 92.06 81 ARG A O 1
ATOM 663 N N . LYS A 1 82 ? 1.913 13.104 2.058 1.00 80.31 82 LYS A N 1
ATOM 664 C CA . LYS A 1 82 ? 1.760 14.563 2.142 1.00 80.31 82 LYS A CA 1
ATOM 665 C C . LYS A 1 82 ? 1.450 15.099 0.747 1.00 80.31 82 LYS A C 1
ATOM 667 O O . LYS A 1 82 ? 2.209 14.839 -0.186 1.00 80.31 82 LYS A O 1
ATOM 672 N N . SER A 1 83 ? 0.364 15.860 0.612 1.00 63.16 83 SER A N 1
ATOM 673 C CA . SER A 1 83 ? 0.102 16.617 -0.611 1.00 63.16 83 SER A CA 1
ATOM 674 C C . SER A 1 83 ? 1.310 17.518 -0.888 1.00 63.16 83 SER A C 1
ATOM 676 O O . SER A 1 83 ? 1.724 18.271 -0.003 1.00 63.16 83 SER A O 1
ATOM 678 N N . LYS A 1 84 ? 1.918 17.364 -2.068 1.00 50.16 84 LYS A N 1
ATOM 679 C CA . LYS A 1 84 ? 2.973 18.263 -2.550 1.00 50.16 84 LYS A CA 1
ATOM 680 C C . LYS A 1 84 ? 2.431 19.666 -2.784 1.00 50.16 84 LYS A C 1
ATOM 682 O O . LYS A 1 84 ? 1.273 19.767 -3.245 1.00 50.16 84 LYS A O 1
#

Foldseek 3Di:
DEWEQAQVFFIWDQDPNDTDFAADPVPPVRPHTFGDVDPQWFDKDFDPDPPADDVPDPFTWIWIGGPPRDIDIHRHYYYHHPDD

Radius of gyration: 13.23 Å; Cα contacts (8 Å, |Δi|>4): 157; chains: 1; bounding box: 39×31×28 Å

Mean predicted aligned error: 6.98 Å

Solvent-accessible surface area (backbone atoms only — not comparable to full-atom values): 4987 Å² total; per-residue (Å²): 86,48,38,33,32,39,67,86,33,38,34,26,36,59,54,96,90,38,77,40,77,37,53,27,87,83,48,83,82,56,86,43,66,30,32,62,90,38,94,54,39,55,67,79,41,77,56,85,52,96,84,58,69,54,93,83,34,99,64,46,42,31,33,33,43,33,64,91,84,38,72,47,70,21,52,42,75,47,75,52,52,75,84,127

Secondary structure (DSSP, 8-state):
-EEEE-TTSBEEEEETTEEEEPBPSS-TTS-SB-BTTSTT---EEE---BTB--TTSSSPPEEEEETTTEEEEESEEEE-PPP-